Protein AF-A0A4V1ZM54-F1 (afdb_monomer_lite)

Secondary structure (DSSP, 8-state):
-PPPHHHHTTSPPGGGGTT-----HHHHHHHHHHHHHHHHHHT-

pLDDT: mean 94.8, std 4.9, range [73.56, 98.25]

Structure (mmCIF, N/CA/C/O backbone):
data_AF-A0A4V1ZM54-F1
#
_entry.id   AF-A0A4V1ZM54-F1
#
loop_
_atom_site.group_PDB
_atom_site.id
_atom_site.type_symbol
_atom_site.label_atom_id
_atom_site.label_alt_id
_atom_site.label_comp_id
_atom_site.label_asym_id
_atom_site.label_entity_id
_atom_site.label_seq_id
_atom_site.pdbx_PDB_ins_code
_atom_site.Cartn_x
_atom_site.Cartn_y
_atom_site.Cartn_z
_atom_site.occupancy
_atom_site.B_iso_or_equiv
_atom_site.auth_seq_id
_atom_site.auth_comp_id
_atom_site.auth_asym_id
_atom_site.auth_atom_id
_atom_site.pdbx_PDB_model_num
ATOM 1 N N . ILE A 1 1 ? 3.719 5.274 -22.601 1.00 73.56 1 ILE A N 1
ATOM 2 C CA . ILE A 1 1 ? 5.183 5.111 -22.761 1.00 73.56 1 ILE A CA 1
ATOM 3 C C . ILE A 1 1 ? 5.420 3.621 -22.870 1.00 73.56 1 ILE A C 1
ATOM 5 O O . ILE A 1 1 ? 4.954 2.898 -22.000 1.00 73.56 1 ILE A O 1
ATOM 9 N N . GLU A 1 2 ? 6.032 3.167 -23.953 1.00 81.94 2 GLU A N 1
ATOM 10 C CA . GLU A 1 2 ? 6.385 1.758 -24.111 1.00 81.94 2 GLU A CA 1
ATOM 11 C C . GLU A 1 2 ? 7.697 1.489 -23.367 1.00 81.94 2 GLU A C 1
ATOM 13 O O . GLU A 1 2 ? 8.646 2.266 -23.476 1.00 81.94 2 GLU A O 1
ATOM 18 N N . LEU A 1 3 ? 7.720 0.445 -22.536 1.00 87.19 3 LEU A N 1
ATOM 19 C CA . LEU A 1 3 ? 8.920 0.060 -21.794 1.00 87.19 3 LEU A CA 1
ATOM 20 C C . LEU A 1 3 ? 9.843 -0.768 -22.699 1.00 87.19 3 LEU A C 1
ATOM 22 O O . LEU A 1 3 ? 9.337 -1.585 -23.468 1.00 87.19 3 LEU A O 1
ATOM 26 N N . PRO A 1 4 ? 11.177 -0.644 -22.566 1.00 95.19 4 PRO A N 1
ATOM 27 C CA . PRO A 1 4 ? 12.104 -1.566 -23.216 1.00 95.19 4 PRO A CA 1
ATOM 28 C C . PRO A 1 4 ? 11.778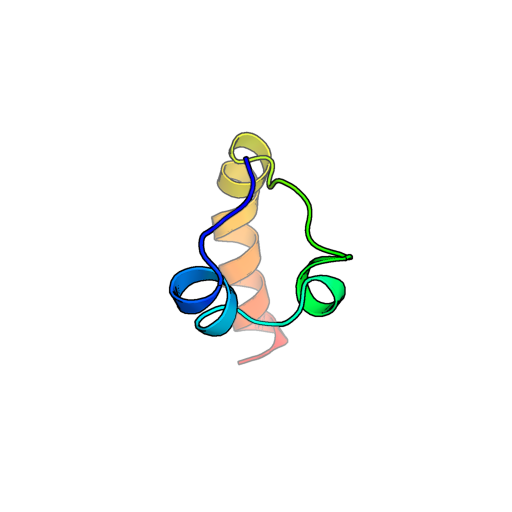 -3.023 -22.858 1.00 95.19 4 PRO A C 1
ATOM 30 O O . PRO A 1 4 ? 11.446 -3.313 -21.706 1.00 95.19 4 PRO A O 1
ATOM 33 N N . GLU A 1 5 ? 11.930 -3.956 -23.799 1.00 93.06 5 GLU A N 1
ATOM 34 C CA . GLU A 1 5 ? 11.553 -5.367 -23.596 1.00 93.06 5 GLU A CA 1
ATOM 35 C C . GLU A 1 5 ? 12.228 -5.996 -22.371 1.00 93.06 5 GLU A C 1
ATOM 37 O O . GLU A 1 5 ? 11.576 -6.656 -21.562 1.00 93.06 5 GLU A O 1
ATOM 42 N N . ALA A 1 6 ? 13.520 -5.716 -22.173 1.00 94.69 6 ALA A N 1
ATOM 43 C CA . ALA A 1 6 ? 14.281 -6.199 -21.021 1.00 94.69 6 ALA A CA 1
ATOM 44 C C . ALA A 1 6 ? 13.718 -5.708 -19.674 1.00 94.69 6 ALA A C 1
ATOM 46 O O . ALA A 1 6 ? 13.882 -6.382 -18.656 1.00 94.69 6 ALA A O 1
ATOM 47 N N . VAL A 1 7 ? 13.059 -4.544 -19.669 1.00 94.25 7 VAL A N 1
ATOM 48 C CA . VAL A 1 7 ? 12.376 -3.981 -18.500 1.00 94.25 7 VAL A CA 1
ATOM 49 C C . VAL A 1 7 ? 10.997 -4.616 -18.352 1.00 94.25 7 VAL A C 1
ATOM 51 O O . VAL A 1 7 ? 10.668 -5.072 -17.260 1.00 94.25 7 VAL A O 1
ATOM 54 N N . LYS A 1 8 ? 10.218 -4.726 -19.438 1.00 92.69 8 LYS A N 1
ATOM 55 C CA . LYS A 1 8 ? 8.891 -5.364 -19.414 1.00 92.69 8 LYS A CA 1
ATOM 56 C C . LYS A 1 8 ? 8.962 -6.817 -18.923 1.00 92.69 8 LYS A C 1
ATOM 58 O O . LYS A 1 8 ? 8.128 -7.222 -18.122 1.00 92.69 8 LYS A O 1
ATOM 63 N N . ALA A 1 9 ? 10.010 -7.555 -19.293 1.00 94.94 9 ALA A N 1
ATOM 64 C CA . ALA A 1 9 ? 10.250 -8.932 -18.854 1.00 94.94 9 ALA A CA 1
ATOM 65 C C . ALA A 1 9 ? 10.495 -9.099 -17.336 1.00 94.94 9 ALA A C 1
ATOM 67 O O . ALA A 1 9 ? 10.566 -10.229 -16.854 1.00 94.94 9 ALA A O 1
ATOM 68 N N . LYS A 1 10 ? 10.661 -8.008 -16.571 1.00 96.25 10 LYS A N 1
ATOM 69 C CA . LYS A 1 10 ? 10.784 -8.043 -15.101 1.00 96.25 10 LYS A CA 1
ATOM 70 C C . LYS A 1 10 ? 9.440 -7.957 -14.376 1.00 96.25 10 LYS A C 1
ATOM 72 O O . LYS A 1 10 ? 9.403 -8.199 -13.172 1.00 96.25 10 LYS A O 1
ATOM 77 N N . PHE A 1 11 ? 8.369 -7.597 -15.078 1.00 94.44 11 PHE A N 1
ATOM 78 C CA . PHE A 1 11 ? 7.029 -7.457 -14.515 1.00 94.44 11 PHE A CA 1
ATOM 79 C C . PHE A 1 11 ? 6.172 -8.682 -14.828 1.00 94.44 11 PHE A C 1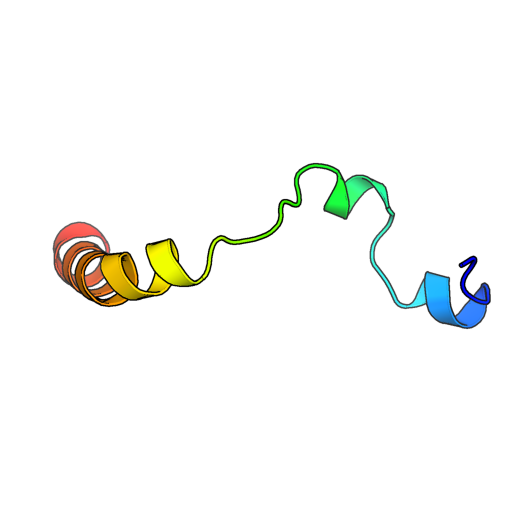
ATOM 81 O O . PHE A 1 11 ? 6.477 -9.470 -15.724 1.00 94.44 11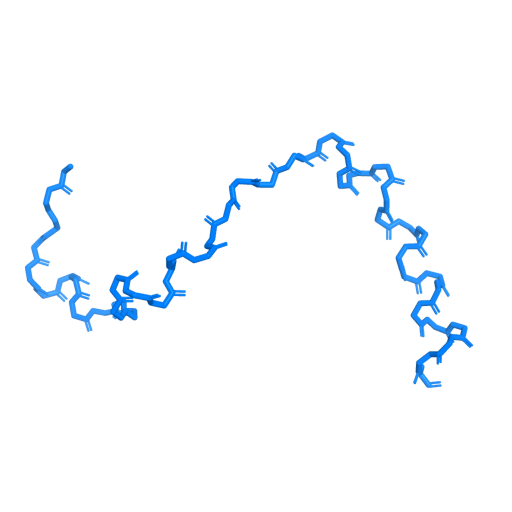 PHE A O 1
ATOM 88 N N . LEU A 1 12 ? 5.080 -8.835 -14.078 1.00 95.00 12 LEU A N 1
ATOM 89 C CA . LEU A 1 12 ? 4.041 -9.794 -14.433 1.00 95.00 12 LEU A CA 1
ATOM 90 C C . LEU A 1 12 ? 3.387 -9.401 -15.771 1.00 95.00 12 LEU A C 1
ATOM 92 O O . LEU A 1 12 ? 3.442 -8.227 -16.152 1.00 95.00 12 LEU A O 1
ATOM 96 N N . PRO A 1 13 ? 2.746 -10.351 -16.477 1.00 93.88 13 PRO A N 1
ATOM 97 C CA . PRO A 1 13 ? 1.959 -10.036 -17.663 1.00 93.88 13 PRO A CA 1
ATOM 98 C C . PRO A 1 13 ? 0.911 -8.951 -17.391 1.00 93.88 13 PRO A C 1
ATOM 100 O O . PRO A 1 13 ? 0.334 -8.894 -16.305 1.00 93.88 13 PRO A O 1
ATOM 103 N N . ASP A 1 14 ? 0.599 -8.142 -18.407 1.00 91.88 14 ASP A N 1
ATOM 104 C CA . ASP A 1 14 ? -0.371 -7.040 -18.298 1.00 91.88 14 ASP A CA 1
ATOM 105 C C . ASP A 1 14 ? -1.748 -7.525 -17.780 1.00 91.88 14 ASP A C 1
ATOM 107 O O . ASP A 1 14 ? -2.443 -6.803 -17.062 1.00 91.88 14 ASP A O 1
ATOM 111 N N . SER A 1 15 ? -2.118 -8.781 -18.072 1.00 95.62 15 SER A N 1
ATOM 112 C CA . SER A 1 15 ? -3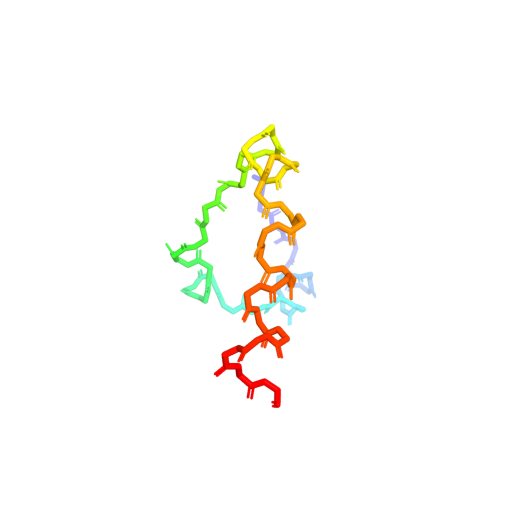.352 -9.424 -17.594 1.00 95.62 15 SER A CA 1
ATOM 113 C C . SER A 1 15 ? -3.449 -9.518 -16.071 1.00 95.62 15 SER A C 1
ATOM 115 O O . SER A 1 15 ? -4.549 -9.410 -15.528 1.00 95.62 15 SER A O 1
ATOM 117 N N . GLU A 1 16 ? -2.324 -9.651 -15.366 1.00 96.50 16 GLU A N 1
ATOM 118 C CA . GLU A 1 16 ? -2.301 -9.751 -13.900 1.00 96.50 16 GLU A CA 1
ATOM 119 C C . GLU A 1 16 ? -2.694 -8.429 -13.224 1.00 96.50 16 GLU A C 1
ATOM 121 O O . GLU A 1 16 ? -3.132 -8.405 -12.070 1.00 96.50 16 GLU A O 1
ATOM 126 N N . TYR A 1 17 ? -2.623 -7.323 -13.967 1.00 94.12 17 TYR A N 1
ATOM 127 C CA . TYR A 1 17 ? -3.023 -5.996 -13.512 1.00 94.12 17 TYR A CA 1
ATOM 128 C C . TYR A 1 17 ? -4.414 -5.582 -14.008 1.00 94.12 17 TYR A C 1
ATOM 130 O O . TYR A 1 17 ? -4.878 -4.502 -13.649 1.00 94.12 17 TYR A O 1
ATOM 138 N N . ALA A 1 18 ? -5.133 -6.424 -14.762 1.00 96.25 18 ALA A N 1
ATOM 139 C CA . ALA A 1 18 ? -6.417 -6.055 -15.378 1.00 96.25 18 ALA A CA 1
ATOM 140 C C . ALA A 1 18 ? -7.490 -5.598 -14.367 1.00 96.25 18 ALA A C 1
ATOM 142 O O . ALA A 1 18 ? -8.359 -4.791 -14.692 1.00 96.25 18 ALA A O 1
ATOM 143 N N . ARG A 1 19 ? -7.427 -6.094 -13.124 1.00 96.25 19 ARG A N 1
ATOM 144 C CA . ARG A 1 19 ? -8.336 -5.707 -12.028 1.00 96.25 19 ARG A CA 1
ATOM 145 C C . ARG A 1 19 ? -7.791 -4.606 -11.116 1.00 96.25 19 ARG A C 1
ATOM 147 O O . ARG A 1 19 ? -8.480 -4.218 -10.170 1.00 96.25 19 ARG A O 1
ATOM 154 N N . ALA A 1 20 ? -6.557 -4.157 -11.337 1.00 96.44 20 ALA A N 1
ATOM 155 C CA . ALA A 1 20 ? -5.936 -3.136 -10.509 1.00 96.44 20 ALA A CA 1
ATOM 156 C C . ALA A 1 20 ? -6.675 -1.802 -10.681 1.00 96.44 20 ALA A C 1
ATOM 158 O O . ALA A 1 20 ? -7.061 -1.413 -11.783 1.00 96.44 20 ALA A O 1
ATOM 159 N N . LYS A 1 21 ? -6.887 -1.102 -9.568 1.00 95.50 21 LYS A N 1
ATOM 160 C CA . LYS A 1 21 ? -7.524 0.216 -9.526 1.00 95.50 21 LYS A CA 1
ATOM 161 C C . LYS A 1 21 ? -6.717 1.119 -8.610 1.00 95.50 21 LYS A C 1
ATOM 163 O O . LYS A 1 21 ? -6.099 0.639 -7.660 1.00 95.50 21 LYS A O 1
ATOM 168 N N . SER A 1 22 ? -6.758 2.421 -8.875 1.00 96.56 22 SER A N 1
ATOM 169 C CA . SER A 1 22 ? -6.182 3.408 -7.967 1.00 96.56 22 SER A CA 1
ATOM 170 C C . SER A 1 22 ? -6.892 3.368 -6.617 1.00 96.56 22 SER A C 1
ATOM 172 O O . SER A 1 22 ? -8.117 3.251 -6.544 1.00 96.56 22 SER A O 1
ATOM 174 N N . VAL A 1 23 ? -6.107 3.483 -5.553 1.00 95.62 23 VAL A N 1
ATOM 175 C CA . VAL A 1 23 ? -6.609 3.572 -4.184 1.00 95.62 23 VAL A CA 1
ATOM 176 C C . VAL A 1 23 ? -6.931 5.028 -3.859 1.00 95.62 23 VAL A C 1
ATOM 178 O O . VAL A 1 23 ? -6.152 5.929 -4.168 1.00 95.62 23 VAL A O 1
ATOM 181 N N . ASP A 1 24 ? -8.076 5.250 -3.218 1.00 97.38 24 ASP A N 1
ATOM 182 C CA . ASP A 1 24 ? -8.408 6.523 -2.580 1.00 97.38 24 ASP A CA 1
ATOM 183 C C . ASP A 1 24 ? -7.744 6.567 -1.199 1.00 97.38 24 ASP A C 1
ATOM 185 O O . ASP A 1 24 ? -8.182 5.903 -0.255 1.00 97.38 24 ASP A O 1
ATOM 189 N N . TRP A 1 25 ? -6.656 7.328 -1.102 1.00 96.06 25 TRP A N 1
ATOM 190 C CA . TRP A 1 25 ? -5.855 7.418 0.115 1.00 96.06 25 TRP A CA 1
ATOM 191 C C . TRP A 1 25 ? -6.590 8.095 1.272 1.00 96.06 25 TRP A C 1
ATOM 193 O O . TRP A 1 25 ? -6.403 7.680 2.412 1.00 96.06 25 TRP A O 1
ATOM 203 N N . GLY A 1 26 ? -7.476 9.057 0.992 1.00 97.69 26 GLY A N 1
ATOM 204 C CA . GLY A 1 26 ? -8.275 9.709 2.034 1.00 97.69 26 GLY A CA 1
ATOM 205 C C . GLY A 1 26 ? -9.271 8.739 2.667 1.00 97.69 26 GLY A C 1
ATOM 206 O O . GLY A 1 26 ? -9.441 8.710 3.884 1.00 97.69 26 GLY A O 1
ATOM 207 N N . LYS A 1 27 ? -9.888 7.864 1.864 1.00 97.44 27 LYS A N 1
ATOM 208 C CA . LYS A 1 27 ? -10.744 6.792 2.403 1.00 97.44 27 LYS A CA 1
ATOM 209 C C . LYS A 1 27 ? -9.952 5.724 3.148 1.00 97.44 27 LYS A C 1
ATOM 211 O O . LYS A 1 27 ? -10.439 5.203 4.151 1.00 97.44 27 LYS A O 1
ATOM 216 N N . LEU A 1 28 ? -8.761 5.379 2.658 1.00 97.06 28 LEU A N 1
ATOM 217 C CA . LEU A 1 28 ? -7.906 4.381 3.299 1.00 97.06 28 LEU A CA 1
ATOM 218 C C . LEU A 1 28 ? -7.470 4.831 4.695 1.00 97.06 28 LEU A C 1
ATOM 220 O O . LEU A 1 28 ? -7.547 4.033 5.627 1.00 97.06 28 LEU A O 1
ATOM 224 N N . GLU A 1 29 ? -7.078 6.098 4.847 1.00 97.62 29 GLU A N 1
ATOM 225 C CA . GLU A 1 29 ? -6.705 6.685 6.138 1.00 97.62 29 GLU A CA 1
ATOM 226 C C . GLU A 1 29 ? -7.818 6.499 7.182 1.00 97.62 29 GLU A C 1
ATOM 228 O O . GLU A 1 29 ? -7.573 5.987 8.275 1.00 97.62 29 GLU A O 1
ATOM 233 N N . LEU A 1 30 ? -9.065 6.809 6.814 1.00 98.00 30 LEU A N 1
ATOM 234 C CA . LEU A 1 30 ? -10.223 6.666 7.702 1.00 98.00 30 LEU A CA 1
ATOM 235 C C . LEU A 1 30 ? -10.537 5.201 8.062 1.00 98.00 30 LEU A C 1
ATOM 237 O O . LEU A 1 30 ? -11.061 4.926 9.142 1.00 98.00 30 LEU A O 1
ATOM 241 N N . ALA A 1 31 ? -10.234 4.252 7.172 1.00 97.19 31 ALA A N 1
ATOM 242 C CA . ALA A 1 31 ? -10.560 2.836 7.348 1.00 97.19 31 ALA A CA 1
ATOM 243 C C . ALA A 1 31 ? -9.454 2.016 8.043 1.00 97.19 31 ALA A C 1
ATOM 245 O O . ALA A 1 31 ? -9.729 0.919 8.540 1.00 97.19 31 ALA A O 1
ATOM 246 N N . GLN A 1 32 ? -8.215 2.520 8.083 1.00 97.00 32 GLN A N 1
ATOM 247 C CA . GLN A 1 32 ? -7.022 1.745 8.445 1.00 97.00 32 GLN A CA 1
ATOM 248 C C . GLN A 1 32 ? -7.126 1.085 9.827 1.00 97.00 32 GLN A C 1
ATOM 250 O O . GLN A 1 32 ? -6.899 -0.119 9.957 1.00 97.00 32 GLN A O 1
ATOM 255 N N . LYS A 1 33 ? -7.489 1.853 10.862 1.00 97.38 33 LYS A N 1
ATOM 256 C CA . LYS A 1 33 ? -7.582 1.324 12.232 1.00 97.38 33 LYS A CA 1
ATOM 257 C C . LYS A 1 33 ? -8.681 0.266 12.354 1.00 97.38 33 LYS A C 1
ATOM 259 O O . LYS A 1 33 ? -8.439 -0.808 12.898 1.00 97.38 33 LYS A O 1
ATOM 264 N N . GLY A 1 34 ? -9.864 0.555 11.806 1.00 97.81 34 GLY A N 1
ATOM 265 C CA . GLY A 1 34 ? -11.013 -0.350 11.875 1.00 97.81 34 GLY A CA 1
ATOM 266 C C . GLY A 1 34 ? -10.754 -1.694 11.191 1.00 97.81 34 GLY A C 1
ATOM 267 O O . GLY A 1 34 ? -11.211 -2.726 11.676 1.00 97.81 34 GLY A O 1
ATOM 268 N N . PHE A 1 35 ? -9.974 -1.703 10.105 1.00 96.56 35 PHE A N 1
ATOM 269 C CA . PHE A 1 35 ? -9.539 -2.944 9.465 1.00 96.56 35 PHE A CA 1
ATOM 270 C C . PHE A 1 35 ? -8.713 -3.826 10.415 1.00 96.56 35 PHE A C 1
ATOM 272 O O . PHE A 1 35 ? -9.035 -5.004 10.585 1.00 96.56 35 PHE A O 1
ATOM 279 N N . SER A 1 36 ? -7.679 -3.262 11.048 1.00 97.06 36 SER A N 1
ATOM 280 C CA . SER A 1 36 ? -6.790 -4.001 11.955 1.00 97.06 36 SER A CA 1
ATOM 281 C C . SER A 1 36 ? -7.526 -4.530 13.185 1.00 97.06 36 SER A C 1
ATOM 283 O O . SER A 1 36 ? -7.348 -5.694 13.544 1.00 97.06 36 SER A O 1
ATOM 285 N N . ASP A 1 37 ? -8.379 -3.701 13.796 1.00 98.25 37 ASP A N 1
ATOM 286 C CA . ASP A 1 37 ? -9.181 -4.097 14.959 1.00 98.25 37 ASP A CA 1
ATOM 287 C C . ASP A 1 37 ? -10.072 -5.304 14.622 1.00 98.25 37 ASP A C 1
ATOM 289 O O . ASP A 1 37 ? -10.088 -6.293 15.356 1.00 98.25 37 ASP A O 1
ATOM 293 N N . ARG A 1 38 ? -10.763 -5.263 13.472 1.00 98.06 38 ARG A N 1
ATOM 294 C CA . ARG A 1 38 ? -11.639 -6.356 13.033 1.00 98.06 38 ARG A CA 1
ATOM 295 C C . ARG A 1 38 ? -10.866 -7.637 12.731 1.00 98.06 38 ARG A C 1
ATOM 297 O O . ARG A 1 38 ? -11.293 -8.710 13.137 1.00 98.06 38 ARG A O 1
ATOM 304 N N . TYR A 1 39 ? -9.725 -7.541 12.049 1.00 97.69 39 TYR A N 1
ATOM 305 C CA . TYR A 1 39 ? -8.891 -8.709 11.747 1.00 97.69 39 TYR A CA 1
ATOM 306 C C . TYR A 1 39 ? -8.452 -9.444 13.022 1.00 97.69 39 TYR A C 1
ATOM 308 O O . TYR A 1 39 ? -8.518 -10.671 13.087 1.00 97.69 39 TYR A O 1
ATOM 316 N N . LEU A 1 40 ? -8.040 -8.694 14.049 1.00 97.50 40 LEU A N 1
ATOM 317 C CA . LEU A 1 40 ? -7.647 -9.270 15.336 1.00 97.50 40 LEU A CA 1
ATOM 318 C C . LEU A 1 40 ? -8.818 -9.915 16.082 1.00 97.50 40 LEU A C 1
ATOM 320 O O . LEU A 1 40 ? -8.597 -10.881 16.803 1.00 97.50 40 LEU A O 1
ATOM 324 N N . ALA A 1 41 ? -10.029 -9.380 15.931 1.00 97.94 41 ALA A N 1
ATOM 325 C CA . ALA A 1 41 ? -11.217 -9.915 16.586 1.00 97.94 41 ALA A CA 1
ATOM 326 C C . ALA A 1 41 ? -11.796 -11.150 15.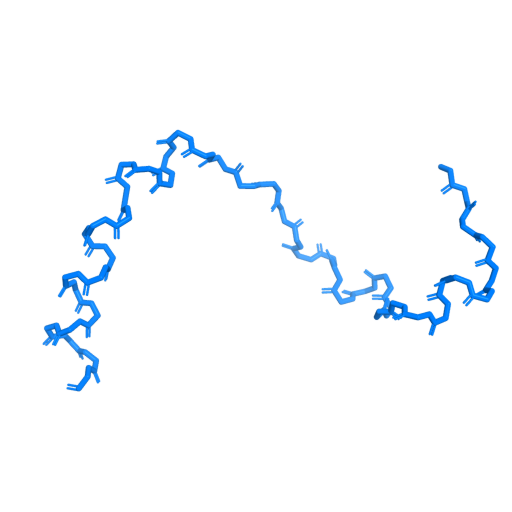876 1.00 97.94 41 ALA A C 1
ATOM 328 O O . ALA A 1 41 ? -12.333 -12.033 16.539 1.00 97.94 41 ALA A O 1
ATOM 329 N N . GLU A 1 42 ? -11.727 -11.195 14.543 1.00 98.06 42 GLU A N 1
ATOM 330 C CA . GLU A 1 42 ? -12.505 -12.148 13.738 1.00 98.06 42 GLU A CA 1
ATOM 331 C C . GLU A 1 42 ? -11.665 -13.216 13.026 1.00 98.06 42 GLU A C 1
ATOM 333 O O . GLU A 1 42 ? -12.222 -14.233 12.616 1.00 98.06 42 GLU A O 1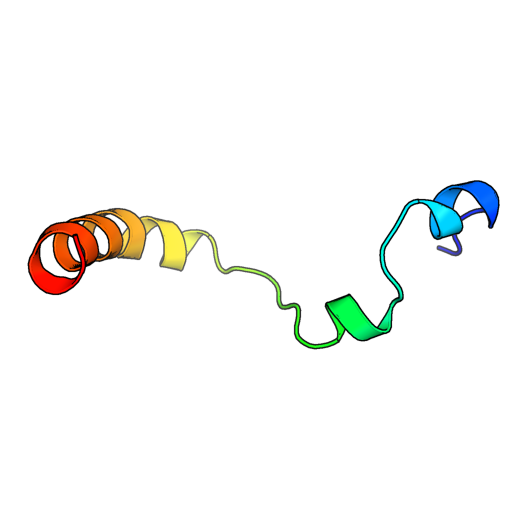
ATOM 338 N N . VAL A 1 43 ? -10.358 -13.003 12.829 1.00 97.00 43 VAL A N 1
ATOM 339 C CA . VAL A 1 43 ? -9.536 -13.872 11.963 1.00 97.00 43 VAL A CA 1
ATOM 340 C C . VAL A 1 43 ? -8.356 -14.520 12.684 1.00 97.00 43 VAL A C 1
ATOM 342 O O . VAL A 1 43 ? -8.053 -15.677 12.395 1.00 97.00 43 VAL A O 1
ATOM 345 N N . ARG A 1 44 ? -7.651 -13.774 13.543 1.00 80.50 44 ARG A N 1
ATOM 346 C CA . ARG A 1 44 ? -6.399 -14.231 14.169 1.00 80.50 44 ARG A CA 1
ATOM 347 C C . ARG A 1 44 ? -6.589 -15.396 15.141 1.00 80.50 44 ARG A C 1
ATOM 349 O O . ARG A 1 44 ? -7.519 -15.326 15.967 1.00 80.50 44 ARG A O 1
#

Sequence (44 aa):
IELPEAVKAKFLPDSEYARAKSVDWGKLELAQKGFSDRYLAEVR

Foldseek 3Di:
DDDDPVVVVVDDPPVVCPPPDDDDVVVCVVCVVVVVVCCVVPPD

Radius of gyration: 17.2 Å; chains: 1; bounding box: 27×24×41 Å